Protein AF-A0A357VJF2-F1 (afdb_monomer_lite)

Organism: NCBI:txid911092

pLDDT: mean 94.79, std 4.86, range [67.06, 98.5]

InterPro domains:
  IPR008007 Peptidase M42 [PF05343] (1-55)
  IPR051464 Peptidase M42 aminopeptidase [PTHR32481] (1-61)

Structure (mmCIF, N/CA/C/O backbone):
data_AF-A0A357VJF2-F1
#
_entry.id   AF-A0A357VJF2-F1
#
loop_
_atom_site.group_PDB
_atom_site.id
_atom_site.type_symbol
_atom_site.label_atom_id
_atom_site.label_alt_id
_atom_site.label_comp_id
_atom_site.label_asym_id
_atom_site.label_entity_id
_atom_site.label_seq_id
_atom_site.pdbx_PDB_ins_code
_atom_site.Cartn_x
_atom_site.Cartn_y
_atom_site.Cartn_z
_atom_site.occupancy
_atom_site.B_iso_or_equiv
_atom_site.auth_seq_id
_atom_site.auth_comp_id
_atom_site.auth_asym_id
_atom_site.auth_atom_id
_atom_site.pdbx_PDB_mo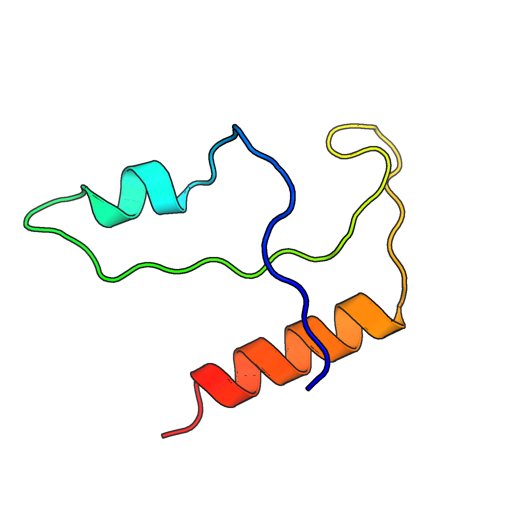del_num
ATOM 1 N N . ILE A 1 1 ? 0.437 -2.060 15.528 1.00 95.25 1 ILE A N 1
ATOM 2 C CA . ILE A 1 1 ? 0.212 -2.798 14.266 1.00 95.25 1 ILE A CA 1
ATOM 3 C C . ILE A 1 1 ? 1.494 -2.651 13.464 1.00 95.25 1 ILE A C 1
ATOM 5 O O . ILE A 1 1 ? 1.854 -1.505 13.220 1.00 95.25 1 ILE A O 1
ATOM 9 N N . PRO A 1 2 ? 2.255 -3.730 13.207 1.00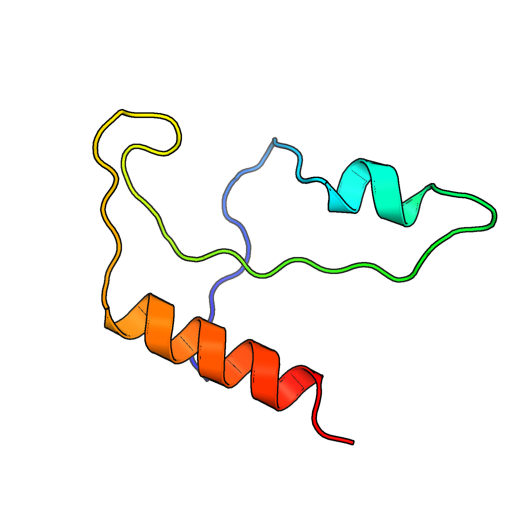 96.62 2 PRO A N 1
ATOM 10 C CA . PRO A 1 2 ? 3.476 -3.646 12.408 1.00 96.62 2 PRO A CA 1
ATOM 11 C C . PRO A 1 2 ? 3.165 -3.096 11.014 1.00 96.62 2 PRO A C 1
ATOM 13 O O . PRO A 1 2 ? 2.179 -3.506 10.407 1.00 96.62 2 PRO A O 1
ATOM 16 N N . TYR A 1 3 ? 3.976 -2.157 10.538 1.00 95.56 3 TYR A N 1
ATOM 17 C CA . TYR A 1 3 ? 3.873 -1.590 9.197 1.00 95.56 3 TYR A CA 1
ATOM 18 C C . TYR A 1 3 ? 5.268 -1.220 8.692 1.00 95.56 3 TYR A C 1
ATOM 20 O O . TYR A 1 3 ? 6.207 -1.078 9.478 1.00 95.56 3 TYR A O 1
ATOM 28 N N . GLN A 1 4 ? 5.379 -1.036 7.383 1.00 95.19 4 GLN A N 1
ATOM 29 C CA . GLN A 1 4 ? 6.544 -0.456 6.730 1.00 95.19 4 GLN A CA 1
ATOM 30 C C . GLN A 1 4 ? 6.088 0.682 5.822 1.00 95.19 4 GLN A C 1
ATOM 32 O O . GLN A 1 4 ? 4.954 0.670 5.339 1.00 95.19 4 GLN A O 1
ATOM 37 N N . LEU A 1 5 ? 6.952 1.674 5.621 1.00 93.56 5 LEU A N 1
ATOM 38 C CA . LEU A 1 5 ? 6.711 2.697 4.610 1.00 93.56 5 LEU A CA 1
ATOM 39 C C . LEU A 1 5 ? 6.975 2.120 3.218 1.00 93.56 5 LEU A C 1
ATOM 41 O O . LEU A 1 5 ? 7.690 1.127 3.075 1.00 93.56 5 LEU A O 1
ATOM 45 N N . GLU A 1 6 ? 6.375 2.751 2.213 1.00 88.81 6 GLU A N 1
ATOM 46 C CA . GLU A 1 6 ? 6.596 2.399 0.815 1.00 88.81 6 GLU A CA 1
ATOM 47 C C . GLU A 1 6 ? 8.093 2.460 0.483 1.00 88.81 6 GLU A C 1
ATOM 49 O O . GLU A 1 6 ? 8.788 3.401 0.874 1.00 88.81 6 GLU A O 1
ATOM 54 N N . ILE A 1 7 ? 8.578 1.432 -0.213 1.00 86.62 7 ILE A N 1
ATOM 55 C CA . ILE A 1 7 ? 9.989 1.295 -0.597 1.00 86.62 7 ILE A CA 1
ATOM 56 C C . ILE A 1 7 ? 10.220 1.662 -2.063 1.00 86.62 7 ILE A C 1
ATOM 58 O O . ILE A 1 7 ? 11.363 1.854 -2.472 1.00 86.62 7 ILE A O 1
ATOM 62 N N . LEU A 1 8 ? 9.155 1.733 -2.866 1.00 87.19 8 LEU A N 1
ATOM 63 C CA . LEU A 1 8 ? 9.242 2.159 -4.255 1.00 87.19 8 LEU A CA 1
ATOM 64 C C . LEU A 1 8 ? 9.549 3.660 -4.327 1.00 87.19 8 LEU A C 1
ATOM 66 O O . LEU A 1 8 ? 8.746 4.492 -3.913 1.00 87.19 8 LEU A O 1
ATOM 70 N N . GLU A 1 9 ? 10.700 4.005 -4.908 1.00 87.12 9 GLU A N 1
ATOM 71 C CA . GLU A 1 9 ? 11.096 5.403 -5.143 1.00 87.12 9 GLU A CA 1
ATOM 72 C C . GLU A 1 9 ? 10.174 6.107 -6.150 1.00 87.12 9 GLU A C 1
ATOM 74 O O . GLU A 1 9 ? 9.970 7.318 -6.085 1.00 87.12 9 GLU A O 1
ATOM 79 N N . PHE A 1 10 ? 9.607 5.336 -7.083 1.00 85.62 10 PHE A N 1
ATOM 80 C CA . PHE A 1 10 ? 8.721 5.818 -8.134 1.00 85.62 10 PHE A CA 1
ATOM 81 C C . PHE A 1 10 ? 7.559 4.849 -8.329 1.00 85.62 10 PHE A C 1
ATOM 83 O O . PHE A 1 10 ? 7.714 3.631 -8.246 1.00 85.62 10 PHE A O 1
ATOM 90 N N . GLY A 1 11 ? 6.391 5.400 -8.634 1.00 85.75 11 GLY A N 1
ATOM 91 C CA . GLY A 1 11 ? 5.167 4.640 -8.826 1.00 85.75 11 GLY A CA 1
ATOM 92 C C . GLY A 1 11 ? 3.949 5.543 -8.708 1.00 85.75 11 GLY A C 1
ATOM 93 O O . GLY A 1 11 ? 4.062 6.745 -8.467 1.00 85.75 11 GLY A O 1
ATOM 94 N N . GLY A 1 12 ? 2.774 4.957 -8.895 1.00 88.50 12 GLY A N 1
ATOM 95 C CA . GLY A 1 12 ? 1.509 5.657 -8.758 1.00 88.50 12 GLY A CA 1
ATOM 96 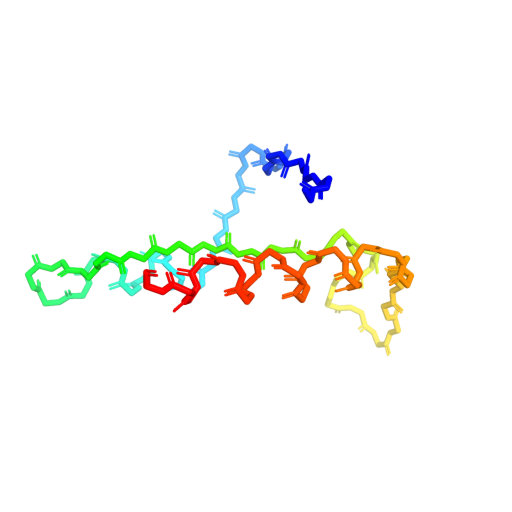C C . GLY A 1 12 ? 0.443 4.733 -8.201 1.00 88.50 12 GLY A C 1
ATOM 97 O O . GLY A 1 12 ? 0.484 3.521 -8.390 1.00 88.50 12 GLY A O 1
ATOM 98 N N . THR A 1 13 ? -0.517 5.335 -7.519 1.00 92.38 13 THR A N 1
ATOM 99 C CA . THR A 1 13 ? -1.759 4.694 -7.090 1.00 92.38 13 THR A CA 1
ATOM 100 C C . THR A 1 13 ? -2.914 5.598 -7.495 1.00 92.38 13 THR A C 1
ATOM 102 O O . THR A 1 13 ? -2.705 6.769 -7.832 1.00 92.38 13 THR A O 1
ATOM 105 N N . ASP A 1 14 ? -4.143 5.104 -7.389 1.00 94.50 14 ASP A N 1
ATOM 106 C CA . ASP A 1 14 ? -5.333 5.918 -7.652 1.00 94.50 14 ASP A CA 1
ATOM 107 C C . ASP A 1 14 ? -5.400 7.159 -6.747 1.00 94.50 14 ASP A C 1
ATOM 109 O O . ASP A 1 14 ? -5.913 8.204 -7.156 1.00 94.50 14 ASP A O 1
ATOM 113 N N . ALA A 1 15 ? -4.792 7.102 -5.553 1.00 95.00 15 ALA A N 1
ATOM 114 C CA . ALA A 1 15 ? -4.681 8.254 -4.664 1.00 95.00 15 ALA A CA 1
ATOM 115 C C . ALA A 1 15 ? -3.943 9.432 -5.319 1.00 95.00 15 ALA A C 1
ATOM 117 O O . ALA A 1 15 ? -4.252 10.581 -5.010 1.00 95.00 15 ALA A O 1
ATOM 118 N N . GLY A 1 16 ? -3.032 9.174 -6.265 1.00 94.62 16 GLY A N 1
ATOM 119 C CA . GLY A 1 16 ? -2.352 10.190 -7.069 1.00 94.62 16 GLY A CA 1
ATOM 120 C C . GLY A 1 16 ? -3.316 11.071 -7.872 1.00 94.62 16 GLY A C 1
ATOM 121 O O . GLY A 1 16 ? -3.152 12.284 -7.915 1.00 94.62 16 GLY A O 1
ATOM 122 N N . ALA A 1 17 ? -4.368 10.492 -8.451 1.00 96.31 17 ALA A N 1
ATOM 123 C CA . ALA A 1 17 ? -5.400 11.263 -9.144 1.00 96.31 17 ALA A CA 1
ATOM 124 C C . ALA A 1 17 ? -6.459 11.808 -8.170 1.00 96.31 17 ALA A C 1
ATOM 126 O O . ALA A 1 17 ? -6.899 12.952 -8.302 1.00 96.31 17 ALA A O 1
ATOM 127 N N . ILE A 1 18 ? -6.855 11.008 -7.173 1.00 97.62 18 ILE A N 1
ATOM 128 C CA . ILE A 1 18 ? -7.918 11.366 -6.222 1.00 97.62 18 ILE A CA 1
ATOM 129 C C . ILE A 1 18 ? -7.536 12.609 -5.416 1.00 97.62 18 ILE A C 1
ATOM 131 O O . ILE A 1 18 ? -8.362 13.518 -5.297 1.00 97.62 18 ILE A O 1
ATOM 135 N N . HIS A 1 19 ? -6.297 12.700 -4.918 1.00 97.25 19 HIS A N 1
ATOM 136 C CA . HIS A 1 19 ? -5.906 13.821 -4.061 1.00 97.25 19 HIS A CA 1
ATOM 137 C C . HIS A 1 19 ? -5.903 15.173 -4.783 1.00 97.25 19 HIS A C 1
ATOM 139 O O . HIS A 1 19 ? -6.091 16.194 -4.129 1.00 97.25 19 HIS A O 1
ATOM 145 N N . LEU A 1 20 ? -5.748 15.181 -6.112 1.00 96.94 20 LEU A N 1
ATOM 146 C CA . LEU A 1 20 ? -5.798 16.382 -6.956 1.00 96.94 20 LEU A CA 1
ATOM 147 C C . LEU A 1 20 ? -7.213 16.731 -7.425 1.00 96.94 20 LEU A C 1
ATOM 149 O O . LEU A 1 20 ? -7.423 17.768 -8.053 1.00 96.94 20 LEU A O 1
ATOM 153 N N . SER A 1 21 ? -8.194 15.866 -7.172 1.00 97.62 21 SER A N 1
ATOM 154 C CA . SER A 1 21 ? -9.546 16.078 -7.673 1.00 97.62 21 SER A CA 1
ATOM 155 C C . SER A 1 21 ? -10.245 17.239 -6.950 1.00 97.62 21 SER A C 1
ATOM 157 O O . SER A 1 21 ? -10.147 17.405 -5.732 1.00 97.62 21 SER A O 1
ATOM 159 N N . ARG A 1 22 ? -11.000 18.046 -7.711 1.00 94.62 22 ARG A N 1
ATOM 160 C CA . ARG A 1 22 ? -11.747 19.223 -7.219 1.00 94.62 22 ARG A CA 1
ATOM 161 C C . ARG A 1 22 ? -10.819 20.231 -6.519 1.00 94.62 22 ARG A C 1
ATOM 163 O O . ARG A 1 22 ? -9.867 20.694 -7.128 1.00 94.62 22 ARG A O 1
ATOM 170 N N . GLY A 1 23 ? -11.118 20.603 -5.274 1.00 95.62 23 GLY A N 1
ATOM 171 C CA . GLY A 1 23 ? -10.274 21.470 -4.443 1.00 95.62 23 GLY A CA 1
ATOM 172 C C . GLY A 1 23 ? -9.226 20.713 -3.622 1.00 95.62 23 GLY A C 1
ATOM 173 O O . GLY A 1 23 ? -8.645 21.294 -2.712 1.00 95.62 23 GLY A O 1
ATOM 174 N N . GLY A 1 24 ? -9.025 19.426 -3.910 1.00 96.69 24 GLY A N 1
ATOM 175 C CA . GLY A 1 24 ? -8.191 18.518 -3.138 1.00 96.69 24 GLY A CA 1
ATOM 176 C C . GLY A 1 24 ? -9.014 17.583 -2.253 1.00 96.69 24 GLY A C 1
ATOM 177 O O . GLY A 1 24 ? -9.975 17.999 -1.601 1.00 96.69 24 GLY A O 1
ATOM 178 N N . VAL A 1 25 ? -8.631 16.306 -2.229 1.00 97.38 25 VAL A N 1
ATOM 179 C CA . VAL A 1 25 ? -9.258 15.279 -1.384 1.00 97.38 25 VAL A CA 1
ATOM 180 C C . VAL A 1 25 ? -8.183 14.666 -0.488 1.00 97.38 25 VAL A C 1
ATOM 182 O O . VAL A 1 25 ? -7.256 14.045 -1.014 1.00 97.38 25 VAL A O 1
ATOM 185 N N . PRO A 1 26 ? -8.274 14.796 0.851 1.00 95.31 26 PRO A N 1
ATOM 186 C CA . PRO A 1 26 ? -7.379 14.087 1.759 1.00 95.31 26 PRO A CA 1
ATOM 187 C C . PRO A 1 26 ? -7.400 12.590 1.448 1.00 95.31 26 PRO A C 1
ATOM 189 O O . PRO A 1 26 ? -8.441 11.943 1.539 1.00 95.31 26 PRO A O 1
ATOM 192 N N . SER A 1 27 ? -6.257 12.067 1.020 1.00 95.06 27 SER A N 1
ATOM 193 C CA . SER A 1 27 ? -6.122 10.705 0.511 1.00 95.06 27 SER A CA 1
ATOM 194 C C . SER A 1 27 ? -4.886 10.060 1.116 1.00 95.06 27 SER A C 1
ATOM 196 O O . SER A 1 27 ? -3.875 10.723 1.338 1.00 95.06 27 SER A O 1
ATOM 198 N N . GLY A 1 28 ? -4.966 8.759 1.360 1.00 92.69 28 GLY A N 1
ATOM 199 C CA . GLY A 1 28 ? -3.856 7.935 1.816 1.00 92.69 28 GLY A CA 1
ATOM 200 C C . GLY A 1 28 ? -3.984 6.537 1.230 1.00 92.69 28 GLY A C 1
ATOM 201 O O . GLY A 1 28 ? -5.048 6.164 0.734 1.00 92.69 28 GLY A O 1
ATOM 202 N N . VAL A 1 29 ? -2.897 5.774 1.276 1.00 94.25 29 VAL A N 1
ATOM 203 C CA . VAL A 1 29 ? -2.854 4.405 0.756 1.00 94.25 29 VAL A CA 1
ATOM 204 C C . VAL A 1 29 ? -2.293 3.449 1.795 1.00 94.25 29 VAL A C 1
ATOM 206 O O . VAL A 1 29 ? -1.402 3.803 2.564 1.00 94.25 29 VAL A O 1
ATOM 209 N N . ILE A 1 30 ? -2.829 2.230 1.798 1.00 95.12 30 ILE A N 1
ATOM 210 C CA . ILE A 1 30 ? -2.280 1.077 2.507 1.00 95.12 30 ILE A CA 1
ATOM 211 C C . ILE A 1 30 ? -2.077 -0.014 1.464 1.00 95.12 30 ILE A C 1
ATOM 213 O O . ILE A 1 30 ? -3.033 -0.414 0.801 1.00 95.12 30 ILE A O 1
ATOM 217 N N . SER A 1 31 ? -0.848 -0.503 1.353 1.00 94.00 31 SER A N 1
ATOM 218 C CA . SER A 1 31 ? -0.481 -1.600 0.459 1.00 94.00 31 SER A CA 1
ATOM 219 C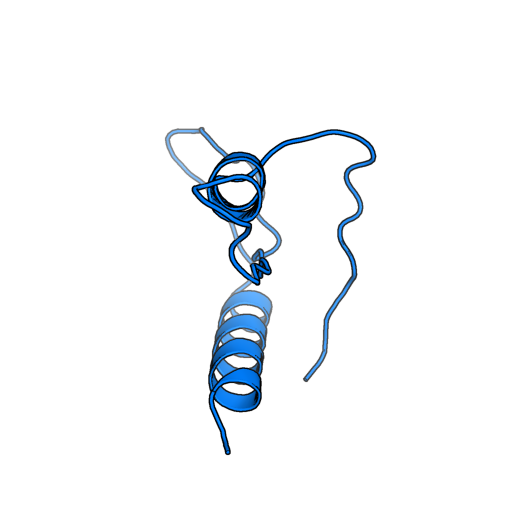 C . SER A 1 31 ? -0.166 -2.855 1.271 1.00 94.00 31 SER A C 1
ATOM 221 O O . SER A 1 31 ? 0.363 -2.765 2.380 1.00 94.00 31 SER A O 1
ATOM 223 N N . ILE A 1 32 ? -0.464 -4.027 0.710 1.00 96.12 32 ILE A 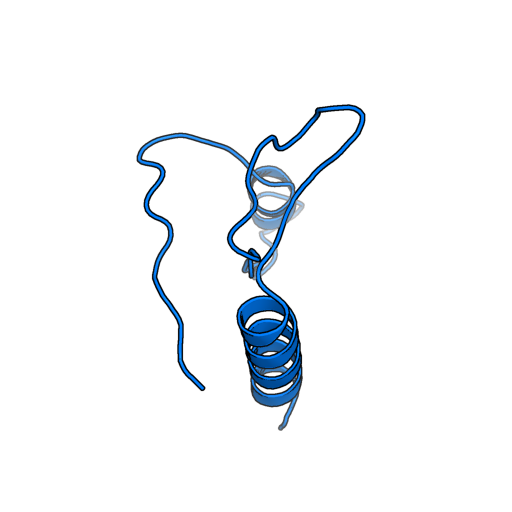N 1
ATOM 224 C CA . ILE A 1 32 ? 0.027 -5.313 1.220 1.00 96.12 32 ILE A CA 1
ATOM 225 C C . ILE A 1 32 ? 1.279 -5.674 0.407 1.00 96.12 32 ILE A C 1
ATOM 227 O O . ILE A 1 32 ? 1.211 -5.650 -0.827 1.00 96.12 32 ILE A O 1
ATOM 231 N N . PRO A 1 33 ? 2.416 -6.017 1.040 1.00 94.88 33 PRO A N 1
ATOM 232 C CA . PRO A 1 33 ? 3.592 -6.510 0.334 1.00 94.88 33 PRO A CA 1
ATOM 233 C C . PRO A 1 33 ? 3.231 -7.720 -0.528 1.00 94.88 33 PRO A C 1
ATOM 235 O O . PRO A 1 33 ? 2.816 -8.766 -0.030 1.00 94.88 33 PRO A O 1
ATOM 238 N N . THR A 1 34 ? 3.372 -7.557 -1.840 1.00 95.38 34 THR A N 1
ATOM 239 C CA . THR A 1 34 ? 2.899 -8.529 -2.827 1.00 95.38 34 THR A CA 1
ATOM 240 C C . THR A 1 34 ? 4.006 -8.832 -3.824 1.00 95.38 34 THR A C 1
ATOM 242 O O . THR A 1 34 ? 4.666 -7.926 -4.336 1.00 95.38 34 THR A O 1
ATOM 245 N N . ARG A 1 35 ? 4.220 -10.115 -4.122 1.00 95.94 35 ARG A N 1
ATOM 246 C CA . ARG A 1 35 ? 5.091 -10.558 -5.217 1.00 95.94 35 ARG A CA 1
ATOM 247 C C . ARG A 1 35 ? 4.271 -10.823 -6.472 1.00 95.94 35 ARG A C 1
ATOM 249 O O . ARG A 1 35 ? 3.166 -11.354 -6.394 1.00 95.94 35 ARG A O 1
ATOM 256 N N . TYR A 1 36 ? 4.885 -10.523 -7.617 1.00 96.38 36 TYR A N 1
ATOM 257 C CA . TYR A 1 36 ? 4.326 -10.743 -8.955 1.00 96.38 36 TYR A CA 1
ATOM 258 C C . TYR A 1 36 ? 3.055 -9.931 -9.238 1.00 96.38 36 TYR A C 1
ATOM 260 O O . TYR A 1 36 ? 2.168 -10.418 -9.937 1.00 96.38 36 TYR A O 1
ATOM 268 N N . VAL A 1 37 ? 2.993 -8.700 -8.713 1.00 93.38 37 VAL A N 1
ATOM 269 C CA . VAL A 1 37 ? 1.904 -7.748 -8.983 1.00 93.38 37 VAL A CA 1
ATOM 270 C C . VAL A 1 37 ? 1.668 -7.632 -10.496 1.00 93.38 37 VAL A C 1
ATOM 272 O O . VAL A 1 37 ? 2.632 -7.499 -11.253 1.00 93.38 37 VAL A O 1
ATOM 275 N N . HIS A 1 38 ? 0.404 -7.704 -10.926 1.00 94.75 38 HIS A N 1
ATOM 276 C CA . HIS A 1 38 ? -0.053 -7.733 -12.331 1.00 94.75 38 HIS A CA 1
ATOM 277 C C . HIS A 1 38 ? 0.237 -9.029 -13.111 1.00 94.75 38 HIS A C 1
ATOM 279 O O . HIS A 1 38 ? 0.162 -9.048 -14.343 1.00 94.75 38 HIS A O 1
ATOM 285 N N . SER A 1 39 ? 0.549 -10.128 -12.430 1.00 98.06 39 SER A N 1
ATOM 286 C CA . SER A 1 39 ? 0.599 -11.453 -13.056 1.00 98.06 39 SER A CA 1
ATOM 287 C C . SER A 1 39 ? -0.706 -12.230 -12.840 1.00 98.06 39 SER A C 1
ATOM 289 O O . SER 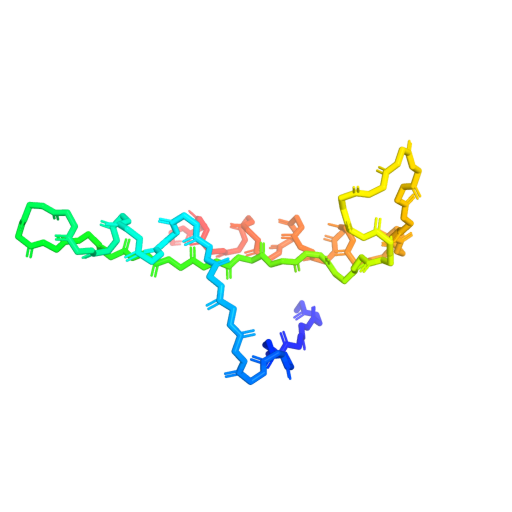A 1 39 ? -1.559 -11.844 -12.048 1.00 98.06 39 SER A O 1
ATOM 291 N N . VAL A 1 40 ? -0.859 -13.368 -13.527 1.00 98.12 40 VAL A N 1
ATOM 292 C CA . VAL A 1 40 ? -2.018 -14.265 -13.341 1.00 98.12 40 VAL A CA 1
ATOM 293 C C . VAL A 1 40 ? -2.064 -14.932 -11.959 1.00 98.12 40 VAL A C 1
ATOM 295 O O . VAL A 1 40 ? -3.090 -15.499 -11.597 1.00 98.12 40 VAL A O 1
ATOM 298 N N . SER A 1 41 ? -0.959 -14.909 -11.207 1.00 97.88 41 SER A N 1
ATOM 299 C CA . SER A 1 41 ? -0.855 -15.506 -9.876 1.00 97.88 41 SER A CA 1
ATOM 300 C C . SER A 1 41 ? 0.067 -14.673 -8.995 1.00 97.88 41 SER A C 1
ATOM 302 O O . SER A 1 41 ? 1.288 -14.712 -9.132 1.00 97.88 41 SER A O 1
ATOM 304 N N . GLU A 1 42 ? -0.527 -13.979 -8.036 1.00 98.44 42 GLU A N 1
ATOM 305 C CA . GLU A 1 42 ? 0.174 -13.132 -7.074 1.00 98.44 42 GLU A CA 1
ATOM 306 C C . GLU A 1 42 ? 0.412 -13.878 -5.753 1.00 98.44 42 GLU A C 1
ATOM 308 O O . GLU A 1 42 ? -0.184 -14.925 -5.487 1.00 98.44 42 GLU A O 1
ATOM 313 N N . MET A 1 43 ? 1.309 -13.357 -4.916 1.00 98.50 43 MET A N 1
ATOM 314 C CA . MET A 1 43 ? 1.640 -13.966 -3.625 1.00 98.50 43 MET A CA 1
ATOM 315 C C . MET A 1 43 ? 1.804 -12.906 -2.540 1.00 98.50 43 MET A C 1
ATOM 317 O O . MET A 1 43 ? 2.517 -11.923 -2.735 1.00 98.50 43 MET A O 1
ATOM 321 N N . VAL A 1 44 ? 1.207 -13.162 -1.377 1.00 98.25 44 VAL A N 1
ATOM 322 C CA . VAL A 1 44 ? 1.267 -12.317 -0.175 1.00 98.25 44 VAL A CA 1
ATOM 323 C C . VAL A 1 44 ? 1.530 -13.171 1.067 1.00 98.25 44 VAL A C 1
ATOM 325 O O . VAL A 1 44 ? 1.225 -14.367 1.071 1.00 98.25 44 VAL A O 1
ATOM 328 N N . ASP A 1 45 ? 2.057 -12.567 2.134 1.00 98.19 45 ASP A N 1
ATOM 329 C CA . ASP A 1 45 ? 2.063 -13.190 3.462 1.00 98.19 45 ASP A CA 1
ATOM 330 C C . ASP A 1 45 ? 0.711 -12.939 4.148 1.00 98.19 45 ASP A C 1
ATOM 332 O O . ASP A 1 45 ? 0.213 -11.813 4.208 1.00 98.19 45 ASP A O 1
ATOM 336 N N . LYS A 1 46 ? 0.108 -13.994 4.702 1.00 98.38 46 LYS A N 1
ATOM 337 C CA . LYS A 1 46 ? -1.163 -13.900 5.428 1.00 98.38 46 LYS A CA 1
ATOM 338 C C . LYS A 1 46 ? -1.088 -12.921 6.610 1.00 98.38 46 LYS A C 1
ATOM 340 O O . LYS A 1 46 ? -2.072 -12.242 6.895 1.00 98.38 46 LYS A O 1
ATOM 345 N N . LYS A 1 47 ? 0.060 -12.826 7.282 1.00 98.44 47 LYS A N 1
ATOM 346 C CA . LYS A 1 47 ? 0.261 -11.908 8.412 1.00 98.44 47 LYS A CA 1
ATOM 347 C C . LYS A 1 47 ? 0.227 -10.449 7.976 1.00 98.44 47 LYS A C 1
ATOM 349 O O . LYS A 1 47 ? -0.279 -9.617 8.725 1.00 98.44 47 LYS A O 1
ATOM 354 N N . ASP A 1 48 ? 0.714 -10.147 6.775 1.00 98.06 48 ASP A N 1
ATOM 355 C CA . ASP A 1 48 ? 0.661 -8.790 6.236 1.00 98.06 48 ASP A CA 1
ATOM 356 C C . ASP A 1 48 ? -0.780 -8.396 5.899 1.00 98.06 48 ASP A C 1
ATOM 358 O O . ASP A 1 48 ? -1.200 -7.287 6.214 1.00 98.06 48 ASP A O 1
ATOM 362 N N . VAL A 1 49 ? -1.579 -9.331 5.369 1.00 98.19 49 VAL A N 1
ATOM 363 C CA . VAL A 1 49 ? -3.021 -9.116 5.152 1.00 98.19 49 VAL A CA 1
ATOM 364 C C . VAL A 1 49 ? -3.727 -8.785 6.473 1.00 98.19 49 VAL A C 1
ATOM 366 O O . VAL A 1 49 ? -4.466 -7.803 6.557 1.00 98.19 49 VAL A O 1
ATOM 369 N N . GLU A 1 50 ? -3.478 -9.569 7.525 1.00 98.50 50 GLU A N 1
ATOM 370 C CA . GLU A 1 50 ? -4.057 -9.337 8.855 1.00 98.50 50 GLU A CA 1
ATOM 371 C C . GLU A 1 50 ? -3.601 -7.996 9.456 1.00 98.50 50 GLU A C 1
ATOM 373 O O . GLU A 1 50 ? -4.408 -7.260 10.032 1.00 98.50 50 GLU A O 1
ATOM 378 N N . ALA A 1 51 ? -2.326 -7.631 9.298 1.00 98.31 51 ALA A N 1
ATOM 379 C CA . ALA A 1 51 ? -1.804 -6.342 9.743 1.00 98.31 51 ALA A CA 1
ATOM 380 C C . ALA A 1 51 ? -2.447 -5.166 8.987 1.00 98.31 51 ALA A C 1
ATOM 382 O O . ALA A 1 51 ? -2.849 -4.195 9.631 1.00 98.31 51 ALA A O 1
ATOM 383 N N . SER A 1 52 ? -2.618 -5.264 7.664 1.00 97.81 52 SER A N 1
ATOM 384 C CA . SER A 1 52 ? -3.290 -4.242 6.851 1.00 97.81 52 SER A CA 1
ATOM 385 C C . SER A 1 52 ? -4.759 -4.062 7.239 1.00 97.81 52 SER A C 1
ATOM 387 O O . SER A 1 52 ? -5.218 -2.924 7.341 1.00 97.81 52 SER A O 1
ATOM 389 N N . ILE A 1 53 ? -5.483 -5.151 7.529 1.00 97.50 53 ILE A N 1
ATOM 390 C CA . ILE A 1 53 ? -6.865 -5.087 8.040 1.00 97.50 53 ILE A CA 1
ATOM 391 C C . ILE A 1 53 ? -6.904 -4.333 9.372 1.00 97.50 53 ILE A C 1
ATOM 393 O O . ILE A 1 53 ? -7.680 -3.391 9.530 1.00 97.50 53 ILE A O 1
ATOM 397 N N . ASN A 1 54 ? -6.038 -4.709 10.315 1.00 97.94 54 ASN A N 1
ATOM 398 C CA . ASN A 1 54 ? -5.971 -4.050 11.617 1.00 97.94 54 ASN A CA 1
ATOM 399 C C . ASN A 1 54 ? -5.615 -2.562 11.483 1.00 97.94 54 ASN A C 1
ATOM 401 O O . ASN A 1 54 ? -6.174 -1.734 12.201 1.00 97.94 54 ASN A O 1
ATOM 405 N N . LEU A 1 55 ? -4.705 -2.213 10.567 1.00 97.12 55 LEU A N 1
ATOM 406 C CA . LEU A 1 55 ? -4.310 -0.828 10.310 1.00 97.12 55 LEU A CA 1
ATOM 407 C C . LEU A 1 55 ? -5.476 -0.006 9.762 1.00 97.12 55 LEU A C 1
ATOM 409 O O . LEU A 1 55 ? -5.736 1.083 10.269 1.00 97.12 55 LEU A O 1
ATOM 413 N N . LEU A 1 56 ? -6.206 -0.545 8.784 1.00 96.88 56 LEU A N 1
ATOM 414 C CA . LEU A 1 56 ? -7.384 0.106 8.219 1.00 96.88 56 LEU A CA 1
ATOM 415 C C . LEU A 1 56 ? -8.457 0.341 9.285 1.00 96.88 56 LEU A C 1
ATOM 417 O O . LEU A 1 56 ? -8.958 1.456 9.408 1.00 96.88 56 LEU A O 1
ATOM 421 N N . ILE A 1 57 ? -8.778 -0.681 10.084 1.00 97.94 57 ILE A N 1
ATOM 422 C CA . ILE A 1 57 ? -9.748 -0.551 11.179 1.00 97.94 57 ILE A CA 1
ATOM 423 C C . ILE A 1 57 ? -9.299 0.549 12.139 1.00 97.94 57 ILE A C 1
ATOM 425 O O . ILE A 1 57 ? -10.086 1.440 12.450 1.00 97.94 57 ILE A O 1
ATOM 429 N N . LYS A 1 58 ? -8.021 0.548 12.540 1.00 96.94 58 LYS A N 1
ATOM 430 C CA . LYS A 1 58 ? -7.503 1.528 13.497 1.00 96.94 58 LYS A CA 1
ATOM 431 C C . LYS A 1 58 ? -7.556 2.970 12.983 1.00 96.94 58 LYS A C 1
ATOM 433 O O . LYS A 1 58 ? -7.724 3.879 13.786 1.00 96.94 58 LYS A O 1
ATOM 438 N N . ILE A 1 59 ? -7.421 3.182 11.674 1.00 94.81 59 ILE A N 1
ATOM 439 C CA . ILE A 1 59 ? -7.560 4.506 11.042 1.00 94.81 59 ILE A CA 1
ATOM 440 C C . ILE A 1 59 ? -9.019 4.980 11.028 1.00 94.81 59 ILE A C 1
ATOM 442 O O . ILE A 1 59 ? -9.272 6.180 11.089 1.00 94.81 59 ILE A O 1
ATOM 446 N N . LEU A 1 60 ? -9.975 4.055 10.922 1.00 95.31 60 LEU A N 1
ATOM 447 C CA . LEU A 1 60 ? -11.406 4.367 10.874 1.00 95.31 60 LEU A CA 1
ATOM 448 C C . LEU A 1 60 ? -12.039 4.537 12.264 1.00 95.31 60 LEU A C 1
ATOM 450 O O . LEU A 1 60 ? -13.144 5.075 12.367 1.00 95.31 60 LEU A O 1
ATOM 454 N N . GLU A 1 61 ? -11.372 4.074 13.322 1.00 94.56 61 GLU A N 1
ATOM 455 C CA . GLU A 1 61 ? -11.778 4.325 14.706 1.00 94.56 61 GLU A CA 1
ATOM 456 C C . GLU A 1 61 ? -11.752 5.834 15.013 1.00 94.56 61 GLU A C 1
ATOM 458 O O . GLU A 1 61 ? -10.798 6.533 14.672 1.00 94.56 61 GLU A O 1
ATOM 463 N N . LYS A 1 62 ? -12.823 6.331 15.646 1.00 67.06 62 LYS A N 1
ATOM 464 C CA . LYS A 1 62 ? -12.961 7.732 16.076 1.00 67.06 62 LYS A CA 1
ATOM 465 C C . LYS A 1 62 ? -12.219 8.019 17.374 1.00 67.06 62 LYS A C 1
ATOM 467 O O . LYS A 1 62 ? -12.280 7.157 18.280 1.00 67.06 62 LYS A O 1
#

Radius of gyration: 13.78 Å; chains: 1; bounding box: 24×37×29 Å

Foldseek 3Di:
DDDDDDPDPDDDDVQVVQQPPDVGDDDDDDDFDKPPPPDPDIDGDPVSVVVSVVVVVVVVDD

Sequence (62 aa):
IPYQLEILEFGGTDAGAIHLSRGGVPSGVISIPTRYVHSVSEMVDKKDVEASINLLIKILEK

Secondary structure (DSSP, 8-state):
--------SS---HHHHHTTSTT----------EESTTSSS-EE-HHHHHHHHHHHHHHH--